Protein AF-R7KJI3-F1 (afdb_monomer_lite)

Foldseek 3Di:
DVLLVVCLVQFLLLSLQVQLVVCVVVVNNVLSVVSVVLNVVRVVVLVVCLVCVLVCPPPPPSVCVNVVVRVVSSVVSCVVGVVVVVVVCCVPQNPVDDDDDCVVSVVVSVVVVVVSVVVSVVVVVVCVVVVNRD

Radius of gyration: 17.42 Å; chains: 1; bounding box: 41×25×56 Å

Secondary structure (DSSP, 8-state):
-HHHHHHHHS-HHHHHHHHHHHHHHTT-HHHHHHHHHHHHHHHHHHHHHHHHGGGGTTSTTGGGHHHHHHHHHHHHHIIIIIHHHHHHHHHHHGGG-----SHHHHHHHHHHHHHHHHHHHHHHHHHHHTT---

Structure (mmCIF, N/CA/C/O backbone):
data_AF-R7KJI3-F1
#
_entry.id   AF-R7KJI3-F1
#
loop_
_atom_site.group_PDB
_atom_site.id
_atom_site.type_symbol
_atom_site.label_atom_id
_atom_site.label_alt_id
_atom_site.label_comp_id
_atom_site.label_asym_id
_atom_site.label_entity_id
_atom_site.label_seq_id
_atom_site.pdbx_PDB_ins_code
_atom_site.Cartn_x
_atom_site.Cartn_y
_atom_site.Cartn_z
_atom_site.occupancy
_atom_site.B_iso_or_equiv
_atom_site.auth_seq_id
_atom_site.auth_comp_id
_atom_site.auth_asym_id
_atom_site.auth_atom_id
_atom_site.pdbx_PDB_model_num
ATOM 1 N N . MET A 1 1 ? -2.776 -2.679 16.262 1.00 81.75 1 MET A N 1
ATOM 2 C CA . MET A 1 1 ? -1.345 -2.689 15.888 1.00 81.75 1 MET A CA 1
ATOM 3 C C . MET A 1 1 ? -1.061 -3.621 14.712 1.00 81.75 1 MET A C 1
ATOM 5 O O . MET A 1 1 ? -0.565 -3.144 13.702 1.00 81.75 1 MET A O 1
ATOM 9 N N . TRP A 1 2 ? -1.445 -4.903 14.780 1.00 85.44 2 TRP A N 1
ATOM 10 C CA . TRP A 1 2 ? -1.200 -5.890 13.712 1.00 85.44 2 TRP A CA 1
ATOM 11 C C . TRP A 1 2 ? -1.652 -5.474 12.309 1.00 85.44 2 TRP A C 1
ATOM 13 O O . TRP A 1 2 ? -0.918 -5.705 11.357 1.00 85.44 2 TRP A O 1
ATOM 23 N N . ALA A 1 3 ? -2.797 -4.795 12.176 1.00 86.88 3 ALA A N 1
ATOM 24 C CA . ALA A 1 3 ? -3.264 -4.275 10.888 1.00 86.88 3 ALA A CA 1
ATOM 25 C C . ALA A 1 3 ? -2.216 -3.383 10.200 1.00 86.88 3 ALA A C 1
ATOM 27 O O . ALA A 1 3 ? -1.974 -3.533 9.009 1.00 86.88 3 ALA A O 1
ATOM 28 N N . ILE A 1 4 ? -1.559 -2.492 10.950 1.00 90.38 4 ILE A N 1
ATOM 29 C CA . ILE A 1 4 ? -0.565 -1.548 10.422 1.00 90.38 4 ILE A CA 1
ATOM 30 C C . ILE A 1 4 ? 0.687 -2.297 9.949 1.00 90.38 4 ILE A C 1
ATOM 32 O O . ILE A 1 4 ? 1.166 -2.050 8.843 1.00 90.38 4 ILE A O 1
ATOM 36 N N . LEU A 1 5 ? 1.167 -3.254 10.752 1.00 90.12 5 LEU A N 1
ATOM 37 C CA . LEU A 1 5 ? 2.333 -4.082 10.426 1.00 90.12 5 LEU A CA 1
ATOM 38 C C . LEU A 1 5 ? 2.076 -4.972 9.205 1.00 90.12 5 LEU A C 1
ATOM 40 O O . LEU A 1 5 ? 2.876 -5.005 8.277 1.00 90.12 5 LEU A O 1
ATOM 44 N N . LEU A 1 6 ? 0.931 -5.652 9.162 1.00 89.50 6 LEU A N 1
ATOM 45 C CA . LEU A 1 6 ? 0.563 -6.495 8.024 1.00 89.50 6 LEU A CA 1
ATOM 46 C C . LEU A 1 6 ? 0.333 -5.669 6.753 1.00 89.50 6 LEU A C 1
ATOM 48 O O . LEU A 1 6 ? 0.637 -6.141 5.666 1.00 89.50 6 LEU A O 1
ATOM 52 N N . SER A 1 7 ? -0.130 -4.422 6.871 1.00 88.50 7 SER A N 1
ATOM 53 C CA . SER A 1 7 ? -0.243 -3.508 5.723 1.00 88.50 7 SER A CA 1
ATOM 54 C C . SER A 1 7 ? 1.112 -3.044 5.195 1.00 88.50 7 SER A C 1
ATOM 56 O O . SER A 1 7 ? 1.215 -2.708 4.021 1.00 88.50 7 SER A O 1
ATOM 58 N N . PHE A 1 8 ? 2.146 -3.016 6.040 1.00 89.81 8 PHE A N 1
ATOM 59 C CA . PHE A 1 8 ? 3.512 -2.746 5.594 1.00 89.81 8 PHE A CA 1
ATOM 60 C C . PHE A 1 8 ? 4.075 -3.929 4.800 1.00 89.81 8 PHE A C 1
ATOM 62 O O . PHE A 1 8 ? 4.699 -3.736 3.764 1.00 89.81 8 PHE A O 1
ATOM 69 N N . ILE A 1 9 ? 3.820 -5.152 5.277 1.00 87.69 9 ILE A N 1
ATOM 70 C CA . ILE A 1 9 ? 4.303 -6.394 4.656 1.00 87.69 9 ILE A CA 1
ATOM 71 C C . ILE A 1 9 ? 3.563 -6.692 3.351 1.00 87.69 9 ILE A C 1
ATOM 73 O O . ILE A 1 9 ? 4.180 -7.056 2.353 1.00 87.69 9 ILE A O 1
ATOM 77 N N . PHE A 1 10 ? 2.233 -6.594 3.371 1.00 87.19 10 PHE A N 1
ATOM 78 C CA . PHE A 1 10 ? 1.419 -6.837 2.192 1.00 87.19 10 PHE A CA 1
ATOM 79 C C . PHE A 1 10 ? 1.425 -5.603 1.312 1.00 87.19 10 PHE A C 1
ATOM 81 O O . PHE A 1 10 ? 2.241 -5.520 0.413 1.00 87.19 10 PHE A O 1
ATOM 88 N N . THR A 1 11 ? 0.532 -4.657 1.565 1.00 88.69 11 THR A N 1
ATOM 89 C CA . THR A 1 11 ? 0.458 -3.357 0.894 1.00 88.69 11 THR A CA 1
ATOM 90 C C . THR A 1 11 ? -0.541 -2.479 1.659 1.00 88.69 11 THR A C 1
ATOM 92 O O . THR A 1 11 ? -1.372 -2.995 2.421 1.00 88.69 11 THR A O 1
ATOM 95 N N . PRO A 1 12 ? -0.587 -1.162 1.393 1.00 87.25 12 PRO A N 1
ATOM 96 C CA . PRO A 1 12 ? -1.672 -0.305 1.876 1.00 87.25 12 PRO A CA 1
ATOM 97 C C . PRO A 1 12 ? -3.073 -0.759 1.420 1.00 87.25 12 PRO A C 1
ATOM 99 O O . PRO A 1 12 ? -4.063 -0.420 2.067 1.00 87.25 12 PRO A O 1
ATOM 102 N N . VAL A 1 13 ? -3.178 -1.571 0.355 1.00 90.56 13 VAL A N 1
ATOM 103 C CA . VAL A 1 13 ? -4.437 -2.206 -0.081 1.00 90.56 13 VAL A CA 1
ATOM 104 C C . VAL A 1 13 ? -5.003 -3.092 1.026 1.00 90.56 13 VAL A C 1
ATOM 106 O O . VAL A 1 13 ? -6.178 -2.970 1.373 1.00 90.56 13 VAL A O 1
ATOM 109 N N . PHE A 1 14 ? -4.160 -3.948 1.615 1.00 92.12 14 PHE A N 1
ATOM 110 C CA . PHE A 1 14 ? -4.542 -4.814 2.731 1.00 92.12 14 PHE A CA 1
ATOM 111 C C . PHE A 1 14 ? -5.066 -3.986 3.909 1.00 92.12 14 PHE A C 1
ATOM 113 O O . PHE A 1 14 ? -6.121 -4.291 4.470 1.00 92.12 14 PHE A O 1
ATOM 120 N N . GLY A 1 15 ? -4.363 -2.899 4.231 1.00 91.19 15 GLY A N 1
ATOM 121 C CA . GLY A 1 15 ? -4.766 -1.965 5.273 1.00 91.19 15 GLY A CA 1
ATOM 122 C C . GLY A 1 15 ? -6.130 -1.350 5.015 1.00 91.19 15 GLY A C 1
ATOM 123 O O . GLY A 1 15 ? -7.013 -1.445 5.865 1.00 91.19 15 GLY A O 1
ATOM 124 N N . GLY A 1 16 ? -6.340 -0.786 3.826 1.00 91.56 16 GLY A N 1
ATOM 125 C CA . GLY A 1 16 ? -7.620 -0.194 3.438 1.00 91.56 16 GLY A CA 1
ATOM 126 C C . GLY A 1 16 ? -8.789 -1.184 3.496 1.00 91.56 16 GLY A C 1
ATOM 127 O O . GLY A 1 16 ? -9.866 -0.813 3.957 1.00 91.56 16 GLY A O 1
ATOM 128 N N . ILE A 1 17 ? -8.578 -2.451 3.113 1.00 91.69 17 ILE A N 1
ATOM 129 C CA . ILE A 1 17 ? -9.599 -3.510 3.207 1.00 91.69 17 ILE A CA 1
ATOM 130 C C . ILE A 1 17 ? -9.951 -3.801 4.664 1.00 91.69 17 ILE A C 1
ATOM 132 O O . ILE A 1 17 ? -11.122 -3.760 5.040 1.00 91.69 17 ILE A O 1
ATOM 136 N N . VAL A 1 18 ? -8.947 -4.100 5.490 1.00 92.12 18 VAL A N 1
ATOM 137 C CA . VAL A 1 18 ? -9.158 -4.469 6.895 1.00 92.12 18 VAL A CA 1
ATOM 138 C C . VAL A 1 18 ? -9.789 -3.313 7.660 1.00 92.12 18 VAL A C 1
ATOM 140 O O . VAL A 1 18 ? -10.786 -3.504 8.356 1.00 92.12 18 VAL A O 1
ATOM 143 N N . CYS A 1 19 ? -9.254 -2.105 7.495 1.00 91.69 19 CYS A N 1
ATOM 144 C CA . CYS A 1 19 ? -9.791 -0.918 8.142 1.00 91.69 19 CYS A CA 1
ATOM 145 C C . CYS A 1 19 ? -11.204 -0.591 7.651 1.00 91.69 19 CYS A C 1
ATOM 147 O O . CYS A 1 19 ? -12.095 -0.368 8.468 1.00 91.69 19 CYS A O 1
ATOM 149 N N . GLY A 1 20 ? -11.455 -0.690 6.343 1.00 92.69 20 GLY A N 1
ATOM 150 C CA . GLY A 1 20 ? -12.779 -0.478 5.764 1.00 92.69 20 GLY A CA 1
ATOM 151 C C . GLY A 1 20 ? -13.824 -1.452 6.303 1.00 92.69 20 GLY A C 1
ATOM 152 O O . GLY A 1 20 ? -14.902 -1.029 6.726 1.00 92.69 20 GLY A O 1
ATOM 153 N N . MET A 1 21 ? -13.505 -2.747 6.357 1.00 91.44 21 MET A N 1
ATOM 154 C CA . MET A 1 21 ? -14.402 -3.765 6.918 1.00 91.44 21 MET A CA 1
ATOM 155 C C . MET A 1 21 ? -14.668 -3.542 8.406 1.00 91.44 21 MET A C 1
ATOM 157 O O . MET A 1 21 ? -15.805 -3.673 8.852 1.00 91.44 21 MET A O 1
ATOM 161 N N . ASN A 1 22 ? -13.643 -3.172 9.168 1.00 91.50 22 ASN A N 1
ATOM 162 C CA . ASN A 1 22 ? -13.787 -2.914 10.594 1.00 91.50 22 ASN A CA 1
ATOM 163 C C . ASN A 1 22 ? -14.641 -1.663 10.859 1.00 91.50 22 ASN A C 1
ATOM 165 O O . ASN A 1 22 ? -15.545 -1.718 11.687 1.00 91.50 22 ASN A O 1
ATOM 169 N N . TRP A 1 23 ? -14.416 -0.555 10.142 1.00 93.81 23 TRP A N 1
ATOM 170 C CA . TRP A 1 23 ? -15.264 0.641 10.248 1.00 93.81 23 TRP A CA 1
ATOM 171 C C . TRP A 1 23 ? -16.722 0.348 9.918 1.00 93.81 23 TRP A C 1
ATOM 173 O O . TRP A 1 23 ? -17.617 0.803 10.628 1.00 93.81 23 TRP A O 1
ATOM 183 N N . ARG A 1 24 ? -16.958 -0.471 8.890 1.00 93.12 24 ARG A N 1
ATOM 184 C CA . ARG A 1 24 ? -18.301 -0.917 8.518 1.00 93.12 24 ARG A CA 1
ATOM 185 C C . ARG A 1 24 ? -18.948 -1.763 9.611 1.00 93.12 24 ARG A C 1
ATOM 187 O O . ARG A 1 24 ? -20.106 -1.543 9.941 1.00 93.12 24 ARG A O 1
ATOM 194 N N . ALA A 1 25 ? -18.197 -2.685 10.213 1.00 90.50 25 ALA A N 1
ATOM 195 C CA . ALA A 1 25 ? -18.677 -3.492 11.334 1.00 90.50 25 ALA A CA 1
ATOM 196 C C . ALA A 1 25 ? -19.027 -2.641 12.570 1.00 90.50 25 ALA A C 1
ATOM 198 O O . ALA A 1 25 ? -19.932 -2.995 13.315 1.00 90.50 25 ALA A O 1
ATOM 199 N N . MET A 1 26 ? -18.356 -1.499 12.751 1.00 90.94 26 MET A N 1
ATOM 200 C CA . MET A 1 26 ? -18.640 -0.515 13.805 1.00 90.94 26 MET A CA 1
ATOM 201 C C . MET A 1 26 ? -19.745 0.496 13.428 1.00 90.94 26 MET A C 1
ATOM 203 O O . MET A 1 26 ? -19.974 1.456 14.161 1.00 90.94 26 MET A O 1
ATOM 207 N N . GLY A 1 27 ? -20.410 0.342 12.275 1.00 92.88 27 GLY A N 1
ATOM 208 C CA . GLY A 1 27 ? -21.467 1.254 11.812 1.00 92.88 27 GLY A CA 1
ATOM 209 C C . GLY A 1 27 ? -20.973 2.631 11.344 1.00 92.88 27 GLY A C 1
ATOM 210 O O . GLY A 1 27 ? -21.766 3.559 11.196 1.00 92.88 27 GLY A O 1
ATOM 211 N N . LYS A 1 28 ? -19.666 2.797 11.110 1.00 93.50 28 LYS A N 1
ATOM 212 C CA . LYS A 1 28 ? -19.039 4.049 10.656 1.00 93.50 28 LYS A CA 1
ATOM 213 C C . LYS A 1 28 ? -18.828 4.026 9.140 1.00 93.50 28 LYS A C 1
ATOM 215 O O . LYS A 1 28 ? -17.697 3.939 8.659 1.00 93.50 28 LYS A O 1
ATOM 220 N N . GLU A 1 29 ? -19.921 4.113 8.387 1.00 93.75 29 GLU A N 1
ATOM 221 C CA . GLU A 1 29 ? -19.905 3.935 6.926 1.00 93.75 29 GLU A CA 1
ATOM 222 C C . GLU A 1 29 ? -19.015 4.960 6.202 1.00 93.75 29 GLU A C 1
ATOM 224 O O . GLU A 1 29 ? -18.245 4.595 5.319 1.00 93.75 29 GLU A O 1
ATOM 229 N N . GLU A 1 30 ? -19.024 6.227 6.622 1.00 93.12 30 GLU A N 1
ATOM 230 C CA . GLU A 1 30 ? -18.182 7.272 6.018 1.00 93.12 30 GLU A CA 1
ATOM 231 C C . GLU A 1 30 ? -16.680 6.947 6.129 1.00 93.12 30 GLU A C 1
ATOM 233 O O . GLU A 1 30 ? -15.921 7.057 5.161 1.00 93.12 30 GLU A O 1
ATOM 238 N N . MET A 1 31 ? -16.250 6.474 7.303 1.00 92.69 31 MET A N 1
ATOM 239 C CA . MET A 1 31 ? -14.861 6.074 7.543 1.00 92.69 31 MET A CA 1
ATOM 240 C C . MET A 1 31 ? -14.514 4.824 6.732 1.00 92.69 31 MET A C 1
ATOM 242 O O . MET A 1 31 ? -13.433 4.756 6.151 1.00 92.69 31 MET A O 1
ATOM 246 N N . SER A 1 32 ? -15.458 3.883 6.617 1.00 94.12 32 SER A N 1
ATOM 247 C CA . SER A 1 32 ? -15.309 2.689 5.784 1.00 94.12 32 SER A CA 1
ATOM 248 C C . SER A 1 32 ? -15.077 3.037 4.313 1.00 94.12 32 SER A C 1
ATOM 250 O O . SER A 1 32 ? -14.123 2.551 3.700 1.00 94.12 32 SER A O 1
ATOM 252 N N . VAL A 1 33 ? -15.899 3.932 3.754 1.00 93.81 33 VAL A N 1
ATOM 253 C CA . VAL A 1 33 ? -15.767 4.404 2.370 1.00 93.81 33 VAL A CA 1
ATOM 254 C C . VAL A 1 33 ? -14.405 5.054 2.149 1.00 93.81 33 VAL A C 1
ATOM 256 O O . VAL A 1 33 ? -13.765 4.788 1.130 1.00 93.81 33 VAL A O 1
ATOM 259 N N . ARG A 1 34 ? -13.914 5.848 3.108 1.00 92.69 34 ARG A N 1
ATOM 260 C CA . ARG A 1 34 ? -12.576 6.447 3.024 1.00 92.69 34 ARG A CA 1
ATOM 261 C C . ARG A 1 34 ? -11.474 5.386 2.974 1.00 92.69 34 ARG A C 1
ATOM 263 O O . ARG A 1 34 ? -10.595 5.480 2.117 1.00 92.69 34 ARG A O 1
ATOM 270 N N . SER A 1 35 ? -11.524 4.367 3.833 1.00 92.69 35 SER A N 1
ATOM 271 C CA . SER A 1 35 ? -10.543 3.271 3.826 1.00 92.69 35 SER A CA 1
ATOM 272 C C . SER A 1 35 ? -10.563 2.493 2.507 1.00 92.69 35 SER A C 1
ATOM 274 O O . SER A 1 35 ? -9.510 2.218 1.926 1.00 92.69 35 SER A O 1
ATOM 276 N N . PHE A 1 36 ? -11.755 2.193 1.981 1.00 93.06 36 PHE A N 1
ATOM 277 C CA . PHE A 1 36 ? -11.898 1.537 0.680 1.00 93.06 36 PHE A CA 1
ATOM 278 C C . PHE A 1 36 ? -11.460 2.428 -0.486 1.00 93.06 36 PHE A C 1
ATOM 280 O O . PHE A 1 36 ? -10.946 1.918 -1.479 1.00 93.06 36 PHE A O 1
ATOM 287 N N . SER A 1 37 ? -11.621 3.747 -0.383 1.00 93.38 37 SER A N 1
ATOM 288 C CA . SER A 1 37 ? -11.081 4.686 -1.367 1.00 93.38 37 SER A CA 1
ATOM 289 C C . SER A 1 37 ? -9.555 4.596 -1.416 1.00 93.38 37 SER A C 1
ATOM 291 O O . SER A 1 37 ? -8.987 4.408 -2.488 1.00 93.38 37 SER A O 1
ATOM 293 N N . PHE A 1 38 ? -8.893 4.574 -0.253 1.00 92.25 38 PHE A N 1
ATOM 294 C CA . PHE A 1 38 ? -7.439 4.407 -0.172 1.00 92.25 38 PHE A CA 1
ATOM 295 C C . PHE A 1 38 ? -6.962 3.081 -0.787 1.00 92.25 38 PHE A C 1
ATOM 297 O O . PHE A 1 38 ? -5.977 3.045 -1.531 1.00 92.25 38 PHE A O 1
ATOM 304 N N . MET A 1 39 ? -7.693 1.992 -0.524 1.00 93.12 39 MET A N 1
ATOM 305 C CA . MET A 1 39 ? -7.463 0.694 -1.163 1.00 93.12 39 MET A CA 1
ATOM 306 C C . MET A 1 39 ? -7.519 0.816 -2.694 1.00 93.12 39 MET A C 1
ATOM 308 O O . MET A 1 39 ? -6.588 0.385 -3.373 1.00 93.1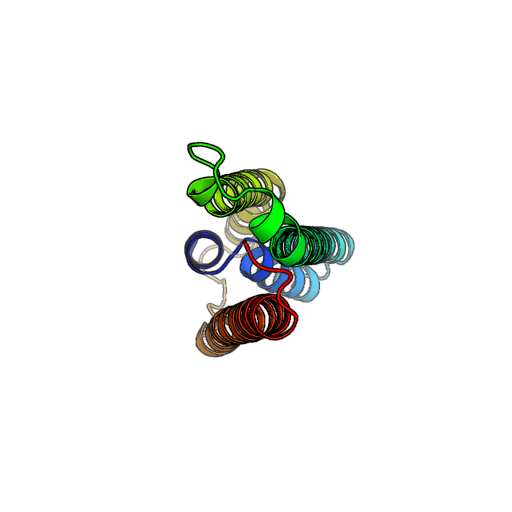2 39 MET A O 1
ATOM 312 N N . ARG A 1 40 ? -8.582 1.420 -3.245 1.00 94.19 40 ARG A N 1
ATOM 313 C CA . ARG A 1 40 ? -8.765 1.588 -4.700 1.00 94.19 40 ARG A CA 1
ATOM 314 C C . ARG A 1 40 ? -7.662 2.441 -5.319 1.00 94.19 40 ARG A C 1
ATO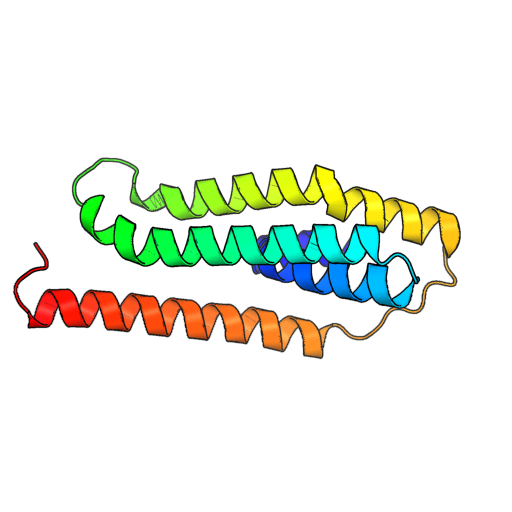M 316 O O . ARG A 1 40 ? -7.118 2.052 -6.347 1.00 94.19 40 ARG A O 1
ATOM 323 N N . SER A 1 41 ? -7.298 3.558 -4.688 1.00 93.56 41 SER A N 1
ATOM 324 C CA . SER A 1 41 ? -6.205 4.421 -5.149 1.00 93.56 41 SER A CA 1
ATOM 325 C C . SER A 1 41 ? -4.868 3.684 -5.169 1.00 93.56 41 SER A C 1
ATOM 327 O O . SER A 1 41 ? -4.113 3.813 -6.127 1.00 93.56 41 SER A O 1
ATOM 329 N N . THR A 1 42 ? -4.592 2.863 -4.153 1.00 93.44 42 THR A N 1
ATOM 330 C CA . THR A 1 42 ? -3.358 2.067 -4.104 1.00 93.44 42 THR A CA 1
ATOM 331 C C . THR A 1 42 ? -3.335 1.012 -5.212 1.00 93.44 42 THR A C 1
ATOM 333 O O . THR A 1 42 ? -2.338 0.910 -5.921 1.00 93.44 42 THR A O 1
ATOM 336 N N . ILE A 1 43 ? -4.442 0.284 -5.426 1.00 94.19 43 ILE A N 1
ATOM 337 C CA . ILE A 1 43 ? -4.572 -0.671 -6.544 1.00 94.19 43 ILE A CA 1
ATOM 338 C C . ILE A 1 43 ? -4.343 0.038 -7.881 1.00 94.19 43 ILE A C 1
ATOM 340 O O . ILE A 1 43 ? -3.594 -0.459 -8.716 1.00 94.19 43 ILE A O 1
ATOM 344 N N . PHE A 1 44 ? -4.954 1.208 -8.076 1.00 95.25 44 PHE A N 1
ATOM 345 C CA . PHE A 1 44 ? -4.799 1.987 -9.300 1.00 95.25 44 PHE A CA 1
ATOM 346 C C . PHE A 1 44 ? -3.334 2.364 -9.558 1.00 95.25 44 PHE A C 1
ATOM 348 O O . PHE A 1 44 ? -2.838 2.144 -10.660 1.00 95.25 44 PHE A O 1
ATOM 355 N N . ILE A 1 45 ? -2.621 2.858 -8.540 1.00 94.62 45 ILE A N 1
ATOM 356 C CA . ILE A 1 45 ? -1.192 3.192 -8.645 1.00 94.62 45 ILE A CA 1
ATOM 357 C C . ILE A 1 45 ? -0.355 1.949 -8.963 1.00 94.62 45 ILE A C 1
ATOM 359 O O . ILE A 1 45 ? 0.521 2.015 -9.820 1.00 94.62 45 ILE A O 1
ATOM 363 N N . MET A 1 46 ? -0.630 0.816 -8.311 1.00 94.12 46 MET A N 1
ATOM 364 C CA . MET A 1 46 ? 0.074 -0.442 -8.577 1.00 94.12 46 MET A CA 1
ATOM 365 C C . MET A 1 46 ? -0.125 -0.903 -10.024 1.00 94.12 46 MET A C 1
ATOM 367 O O . MET A 1 46 ? 0.842 -1.234 -10.699 1.00 94.12 46 MET A O 1
ATOM 371 N N . VAL A 1 47 ? -1.361 -0.881 -10.528 1.00 94.31 47 VAL A N 1
ATOM 372 C CA . VAL A 1 47 ? -1.659 -1.247 -11.921 1.00 94.31 47 VAL A CA 1
ATOM 373 C C . VAL A 1 47 ? -0.977 -0.289 -12.895 1.00 94.31 47 VAL A C 1
ATOM 375 O O . VAL A 1 47 ? -0.369 -0.740 -13.858 1.00 94.31 47 VAL A O 1
ATOM 378 N N . LEU A 1 48 ? -1.020 1.020 -12.636 1.00 94.50 48 LEU A N 1
ATOM 379 C CA . LEU A 1 48 ? -0.332 2.015 -13.461 1.00 94.50 48 LEU A CA 1
ATOM 380 C C . LEU A 1 48 ? 1.182 1.758 -13.489 1.00 94.50 48 LEU A C 1
ATOM 382 O O . LEU A 1 48 ? 1.797 1.827 -14.552 1.00 94.50 48 LEU A O 1
ATOM 386 N N . TYR A 1 49 ? 1.769 1.391 -12.347 1.00 93.25 49 TYR A N 1
ATOM 387 C CA . TYR A 1 49 ? 3.191 1.074 -12.252 1.00 93.25 49 TYR A CA 1
ATOM 388 C C . TYR A 1 49 ? 3.597 -0.123 -13.123 1.00 93.25 49 TYR A C 1
ATOM 390 O O . TYR A 1 49 ? 4.661 -0.063 -13.729 1.00 93.25 49 TYR A O 1
ATOM 398 N N . ILE A 1 50 ? 2.751 -1.154 -13.273 1.00 93.38 50 ILE A N 1
ATOM 399 C CA . ILE A 1 50 ? 3.026 -2.291 -14.179 1.00 93.38 50 ILE A CA 1
ATOM 400 C C . ILE A 1 50 ? 3.316 -1.802 -15.605 1.00 93.38 50 ILE A C 1
ATOM 402 O O . ILE A 1 50 ? 4.232 -2.291 -16.262 1.00 93.38 50 ILE A O 1
ATOM 406 N N . PHE A 1 51 ? 2.550 -0.823 -16.086 1.00 91.62 51 PHE A N 1
ATOM 407 C CA . PHE A 1 51 ? 2.725 -0.279 -17.432 1.00 91.62 51 PHE A CA 1
ATOM 408 C C . PHE A 1 51 ? 3.881 0.720 -17.521 1.00 91.62 51 PHE A C 1
ATOM 410 O O . PHE A 1 51 ? 4.525 0.812 -18.565 1.00 91.62 51 PHE A O 1
ATOM 417 N N . ALA A 1 52 ? 4.152 1.451 -16.438 1.00 91.56 52 ALA A N 1
ATOM 418 C CA . ALA A 1 52 ? 5.225 2.436 -16.380 1.00 91.56 52 ALA A CA 1
ATOM 419 C C . ALA A 1 52 ? 6.616 1.801 -16.226 1.00 91.56 52 ALA A C 1
ATOM 421 O O . ALA A 1 52 ? 7.580 2.325 -16.776 1.00 91.56 52 ALA A O 1
ATOM 422 N N . GLU A 1 53 ? 6.742 0.683 -15.506 1.00 90.12 53 GLU A N 1
ATOM 423 C CA . GLU A 1 53 ? 8.033 0.067 -15.169 1.00 90.12 53 GLU A CA 1
ATOM 424 C C . GLU A 1 53 ? 8.935 -0.190 -16.393 1.00 90.12 53 GLU A C 1
ATOM 426 O O . GLU A 1 53 ? 10.099 0.219 -16.348 1.00 90.12 53 GLU A O 1
ATOM 431 N N . PRO A 1 54 ? 8.458 -0.768 -17.517 1.00 87.75 54 PRO A N 1
ATOM 432 C CA . PRO A 1 54 ? 9.306 -0.968 -18.694 1.00 87.75 54 PRO A CA 1
ATOM 433 C C . PRO A 1 54 ? 9.857 0.334 -19.288 1.00 87.75 54 PRO A C 1
ATOM 435 O O . PRO A 1 54 ? 10.962 0.339 -19.823 1.00 87.75 54 PRO A O 1
ATOM 438 N N . MET A 1 55 ? 9.123 1.445 -19.162 1.00 88.00 55 MET A N 1
ATOM 439 C CA . MET A 1 55 ? 9.536 2.765 -19.659 1.00 88.00 55 MET A CA 1
ATOM 440 C C . MET A 1 55 ? 10.632 3.407 -18.797 1.00 88.00 55 MET A C 1
ATOM 442 O O . MET A 1 55 ? 11.269 4.367 -19.221 1.00 88.00 55 MET A O 1
ATOM 446 N N . LEU A 1 56 ? 10.847 2.896 -17.582 1.00 87.12 56 LEU A N 1
ATOM 447 C CA . LEU A 1 56 ? 11.831 3.401 -16.624 1.00 87.12 56 LEU A CA 1
ATOM 448 C C . LEU A 1 56 ? 13.178 2.661 -16.698 1.00 87.12 56 LEU A C 1
ATOM 450 O O . LEU A 1 56 ? 14.081 2.942 -15.900 1.00 87.12 56 LEU A O 1
ATOM 454 N N . ARG A 1 57 ? 13.325 1.711 -17.633 1.00 81.81 57 ARG A N 1
ATOM 455 C CA . ARG A 1 57 ? 14.573 0.968 -17.858 1.00 81.81 57 ARG A CA 1
ATOM 456 C C . ARG A 1 57 ? 15.714 1.907 -18.255 1.00 81.81 57 ARG A C 1
ATOM 458 O O . ARG A 1 57 ? 15.534 2.842 -19.025 1.00 81.81 57 ARG A O 1
ATOM 465 N N . GLY A 1 58 ? 16.908 1.644 -17.723 1.00 82.25 58 GLY A N 1
ATOM 466 C CA . GLY A 1 58 ? 18.124 2.414 -18.020 1.00 82.25 58 GLY A CA 1
ATOM 467 C C . GLY A 1 58 ? 18.288 3.713 -17.224 1.00 82.25 58 GLY A C 1
ATOM 468 O O . GLY A 1 58 ? 19.361 4.313 -17.263 1.00 82.25 58 GLY A O 1
ATOM 469 N N . ILE A 1 59 ? 17.280 4.131 -16.454 1.00 86.62 59 ILE A N 1
ATOM 470 C CA . ILE A 1 59 ? 17.387 5.279 -15.549 1.00 86.62 59 ILE A CA 1
ATOM 471 C C . ILE A 1 59 ? 17.905 4.792 -14.182 1.00 86.62 59 ILE A C 1
ATOM 473 O O . ILE A 1 59 ? 17.358 3.837 -13.626 1.00 86.62 59 ILE A O 1
ATOM 477 N N . PRO A 1 60 ? 18.939 5.423 -13.594 1.00 88.06 60 PRO A N 1
ATOM 478 C CA . PRO A 1 60 ? 19.427 5.048 -12.271 1.00 88.06 60 PRO A CA 1
ATOM 479 C C . PRO A 1 60 ? 18.331 5.107 -11.198 1.00 88.06 60 PRO A C 1
ATOM 481 O O . PRO A 1 60 ? 17.501 6.014 -11.189 1.00 88.06 60 PRO A O 1
ATOM 484 N N . TYR A 1 61 ? 18.374 4.165 -10.252 1.00 86.38 61 TYR A N 1
ATOM 485 C CA . TYR A 1 61 ? 17.502 4.096 -9.068 1.00 86.38 61 TYR A CA 1
ATOM 486 C C . TYR A 1 61 ? 16.004 3.837 -9.317 1.00 86.38 61 TYR A C 1
ATOM 488 O O . TYR A 1 61 ? 15.258 3.699 -8.345 1.00 86.38 61 TYR A O 1
ATOM 496 N N . THR A 1 62 ? 15.543 3.683 -10.562 1.00 88.69 62 THR A N 1
ATOM 497 C CA . THR A 1 62 ? 14.114 3.442 -10.851 1.00 88.69 62 THR A CA 1
ATOM 498 C C . THR A 1 62 ? 13.590 2.109 -10.325 1.00 88.69 62 THR A C 1
ATOM 500 O O . THR A 1 62 ? 12.417 2.012 -9.975 1.00 88.69 62 THR A O 1
ATOM 503 N N . GLN A 1 63 ? 14.471 1.127 -10.128 1.00 84.69 63 GLN A N 1
ATOM 504 C CA . GLN A 1 63 ? 14.173 -0.148 -9.460 1.00 84.69 63 GLN A CA 1
ATOM 505 C C . GLN A 1 63 ? 13.589 0.003 -8.041 1.00 84.69 63 GLN A C 1
ATOM 507 O O . GLN A 1 63 ? 12.943 -0.912 -7.538 1.00 84.69 63 GLN A O 1
ATOM 512 N N . TYR A 1 64 ? 13.789 1.155 -7.389 1.00 90.06 64 TYR A N 1
ATOM 513 C CA . TYR A 1 64 ? 13.258 1.435 -6.053 1.00 90.06 64 TYR A CA 1
ATOM 514 C C . TYR A 1 64 ? 11.961 2.252 -6.067 1.00 90.06 64 TYR A C 1
ATOM 516 O O . TYR A 1 64 ? 11.398 2.495 -5.001 1.00 90.06 64 TYR A O 1
ATOM 524 N N . VAL A 1 65 ? 11.462 2.682 -7.232 1.00 91.75 65 VAL A N 1
ATOM 525 C CA . VAL A 1 65 ? 10.295 3.579 -7.323 1.00 91.75 65 VAL A CA 1
ATOM 526 C C . VAL A 1 65 ? 9.047 2.923 -6.746 1.00 91.75 65 VAL A C 1
ATOM 528 O O . VAL A 1 65 ? 8.374 3.546 -5.928 1.00 91.75 65 VAL A O 1
ATOM 531 N N . LEU A 1 66 ? 8.758 1.661 -7.089 1.00 90.31 66 LEU A N 1
ATOM 532 C CA . LEU A 1 66 ? 7.616 0.953 -6.501 1.00 90.31 66 LEU A CA 1
ATOM 533 C C . LEU A 1 66 ? 7.738 0.848 -4.983 1.00 90.31 66 LEU A C 1
ATOM 535 O O . LEU A 1 66 ? 6.773 1.114 -4.274 1.00 90.31 66 LEU A O 1
ATOM 539 N N . LEU A 1 67 ? 8.925 0.499 -4.479 1.00 91.38 67 LEU A N 1
ATOM 540 C CA . LEU A 1 67 ? 9.169 0.399 -3.043 1.00 91.38 67 LEU A CA 1
ATOM 541 C C . LEU A 1 67 ? 8.938 1.752 -2.356 1.00 91.38 67 LEU A C 1
ATOM 543 O O . LEU A 1 67 ? 8.217 1.818 -1.364 1.00 91.38 67 LEU A O 1
ATOM 547 N N . ALA A 1 68 ? 9.488 2.834 -2.910 1.00 93.25 68 ALA A N 1
ATOM 548 C CA . ALA A 1 68 ? 9.311 4.186 -2.392 1.00 93.25 68 ALA A CA 1
ATOM 549 C C . ALA A 1 68 ? 7.835 4.618 -2.409 1.00 93.25 68 ALA A C 1
ATOM 551 O O . ALA A 1 68 ? 7.344 5.158 -1.417 1.00 93.25 68 ALA A O 1
ATOM 552 N N . LEU A 1 69 ? 7.106 4.322 -3.491 1.00 93.56 69 LEU A N 1
ATOM 553 C CA . LEU A 1 69 ? 5.666 4.567 -3.590 1.00 93.56 69 LEU A CA 1
ATOM 554 C C . LEU A 1 69 ? 4.888 3.771 -2.540 1.00 93.56 69 LEU A C 1
ATOM 556 O O . LEU A 1 69 ? 4.033 4.337 -1.866 1.00 93.56 69 LEU A O 1
ATOM 560 N N . MET A 1 70 ? 5.186 2.482 -2.361 1.00 92.75 70 MET A N 1
ATOM 561 C CA . MET A 1 70 ? 4.494 1.633 -1.387 1.00 92.75 70 MET A CA 1
ATOM 562 C C . MET A 1 70 ? 4.753 2.086 0.050 1.00 92.75 70 MET A C 1
ATOM 564 O O . MET A 1 70 ? 3.807 2.178 0.832 1.00 92.75 70 MET A O 1
ATOM 568 N N . VAL A 1 71 ? 5.997 2.437 0.390 1.00 94.69 71 VAL A N 1
ATOM 569 C CA . VAL A 1 71 ? 6.344 2.985 1.710 1.00 94.69 71 VAL A CA 1
ATOM 570 C C . VAL A 1 71 ? 5.661 4.335 1.929 1.00 94.69 71 VAL A C 1
ATOM 572 O O . VAL A 1 71 ? 5.062 4.550 2.981 1.00 94.69 71 VAL A O 1
ATOM 575 N N . GLY A 1 72 ? 5.688 5.229 0.938 1.00 95.44 72 GLY A N 1
ATOM 576 C CA . GLY A 1 72 ? 5.024 6.531 1.013 1.00 95.44 72 GLY A CA 1
ATOM 577 C C . GLY A 1 72 ? 3.511 6.403 1.203 1.00 95.44 72 GLY A C 1
ATOM 578 O O . GLY A 1 72 ? 2.946 7.003 2.116 1.00 95.44 72 GLY A O 1
ATOM 579 N N . LEU A 1 73 ? 2.855 5.564 0.399 1.00 94.31 73 LEU A N 1
ATOM 580 C CA . LEU A 1 73 ? 1.425 5.278 0.528 1.00 94.31 73 LEU A CA 1
ATOM 581 C C . LEU A 1 73 ? 1.096 4.628 1.874 1.00 94.31 73 LEU A C 1
ATOM 583 O O . LEU A 1 73 ? 0.093 4.985 2.490 1.00 94.31 73 LEU A O 1
ATOM 587 N N . TRP A 1 74 ? 1.941 3.718 2.363 1.00 95.31 74 TRP A N 1
ATOM 588 C CA . TRP A 1 74 ? 1.772 3.111 3.680 1.00 95.31 74 TRP A CA 1
ATOM 589 C C . TRP A 1 74 ? 1.873 4.142 4.803 1.00 95.31 74 TRP A C 1
ATOM 591 O O . TRP A 1 74 ? 1.035 4.127 5.705 1.00 95.31 74 TRP A O 1
ATOM 601 N N . LEU A 1 75 ? 2.839 5.064 4.742 1.00 95.88 75 LEU A N 1
ATOM 602 C CA . LEU A 1 75 ? 2.969 6.149 5.715 1.00 95.88 75 LEU A CA 1
ATOM 603 C C . LEU A 1 75 ? 1.713 7.022 5.714 1.00 95.88 75 LEU A C 1
ATOM 605 O O . LEU A 1 75 ? 1.081 7.186 6.759 1.00 95.88 75 LEU A O 1
ATOM 609 N N . VAL A 1 76 ? 1.307 7.521 4.541 1.00 94.56 76 VAL A N 1
ATOM 610 C CA . VAL A 1 76 ? 0.108 8.361 4.393 1.00 94.56 76 VAL A CA 1
ATOM 611 C C . VAL A 1 76 ? -1.117 7.649 4.965 1.00 94.56 76 VAL A C 1
ATOM 613 O O . VAL A 1 76 ? -1.821 8.207 5.807 1.00 94.56 76 VAL A O 1
ATOM 616 N N . TRP A 1 77 ? -1.342 6.394 4.582 1.00 94.56 77 TRP A N 1
ATOM 617 C CA . TRP A 1 77 ? -2.455 5.594 5.085 1.00 94.56 77 TRP A CA 1
ATOM 618 C C . TRP A 1 77 ? -2.412 5.391 6.603 1.00 94.56 77 TRP A C 1
ATOM 620 O O . TRP A 1 77 ? -3.430 5.534 7.288 1.00 94.56 77 TRP A O 1
ATOM 630 N N . THR A 1 78 ? -1.231 5.081 7.140 1.00 94.06 78 THR A N 1
ATOM 631 C CA . THR A 1 78 ? -1.030 4.812 8.566 1.00 94.06 78 THR A CA 1
ATOM 632 C C . THR A 1 78 ? -1.444 6.018 9.402 1.00 94.06 78 THR A C 1
ATOM 634 O O . THR A 1 78 ? -2.196 5.861 10.364 1.00 94.06 78 THR A O 1
ATOM 637 N N . PHE A 1 79 ? -1.040 7.228 9.010 1.00 93.38 79 PHE A N 1
ATOM 638 C CA . PHE A 1 79 ? -1.421 8.450 9.725 1.00 93.38 79 PHE A CA 1
ATOM 639 C C . PHE A 1 79 ? -2.870 8.874 9.466 1.00 93.38 79 PHE A C 1
ATOM 641 O O . PHE A 1 79 ? -3.554 9.351 10.375 1.00 93.38 79 PHE A O 1
ATOM 648 N N . MET A 1 80 ? -3.365 8.703 8.239 1.00 89.44 80 MET A N 1
ATOM 649 C CA . MET A 1 80 ? -4.711 9.147 7.884 1.00 89.44 80 MET A CA 1
ATOM 650 C C . MET A 1 80 ? -5.814 8.271 8.471 1.00 89.44 80 MET A C 1
ATOM 652 O O . MET A 1 80 ? -6.888 8.806 8.769 1.00 89.44 80 MET A O 1
ATOM 656 N N . ASP A 1 81 ? -5.573 6.968 8.623 1.00 90.62 81 ASP A N 1
ATOM 657 C CA . ASP A 1 81 ? -6.620 5.998 8.945 1.00 90.62 81 ASP A CA 1
ATOM 658 C C . ASP A 1 81 ? -6.169 4.910 9.928 1.00 90.62 81 ASP A C 1
ATOM 660 O O . ASP A 1 81 ? -6.822 4.715 10.954 1.00 90.62 81 ASP A O 1
ATOM 664 N N . GLY A 1 82 ? -5.023 4.263 9.685 1.00 90.44 82 GLY A N 1
ATOM 665 C CA . GLY A 1 82 ? -4.560 3.127 10.493 1.00 90.44 82 GLY A CA 1
ATOM 666 C C . GLY A 1 82 ? -4.429 3.447 11.991 1.00 90.44 82 GLY A C 1
ATOM 667 O O . GLY A 1 82 ? -4.965 2.726 12.837 1.00 90.44 82 GLY A O 1
ATOM 668 N N . LEU A 1 83 ? -3.775 4.562 12.332 1.00 93.75 83 LEU A N 1
ATOM 669 C CA . LEU A 1 83 ? -3.636 5.032 13.715 1.00 93.75 83 LEU A CA 1
ATOM 670 C C . LEU A 1 83 ? -4.962 5.518 14.304 1.00 93.75 83 LEU A C 1
ATOM 672 O O . LEU A 1 83 ? -5.227 5.277 15.481 1.00 93.75 83 LEU A O 1
ATOM 676 N N . LYS A 1 84 ? -5.815 6.168 13.501 1.00 92.50 84 LYS A N 1
ATOM 677 C CA . LYS A 1 84 ? -7.128 6.642 13.965 1.00 92.50 84 LYS A CA 1
ATOM 678 C C . LYS A 1 84 ? -8.014 5.482 14.380 1.00 92.50 84 LYS A C 1
ATOM 680 O O . LYS A 1 84 ? -8.657 5.552 15.421 1.00 92.50 84 LYS A O 1
ATOM 685 N N . GLN A 1 85 ? -8.023 4.413 13.593 1.00 91.06 85 GLN A N 1
ATOM 686 C CA . GLN A 1 85 ? -8.786 3.230 13.939 1.00 91.06 85 GLN A CA 1
ATOM 687 C C . GLN A 1 85 ? -8.202 2.505 15.147 1.00 91.06 85 GLN A C 1
ATOM 689 O O . GLN A 1 85 ? -8.960 2.083 16.014 1.00 91.06 85 GLN A O 1
ATOM 694 N N . LEU A 1 86 ? -6.873 2.374 15.225 1.00 92.38 86 LEU A N 1
ATOM 695 C CA . LEU A 1 86 ? -6.225 1.765 16.386 1.00 92.38 86 LEU A CA 1
ATOM 696 C C . LEU A 1 86 ? -6.604 2.498 17.676 1.00 92.38 86 LEU A C 1
ATOM 698 O O . LEU A 1 86 ? -7.000 1.857 18.644 1.00 92.38 86 LEU A O 1
ATOM 702 N N . ARG A 1 87 ? -6.527 3.831 17.657 1.00 92.69 87 ARG A N 1
ATOM 703 C CA . ARG A 1 87 ? -6.926 4.673 18.782 1.00 92.69 87 ARG A CA 1
ATOM 704 C C . ARG A 1 87 ? -8.410 4.524 19.099 1.00 92.69 87 ARG A C 1
ATOM 706 O O . ARG A 1 87 ? -8.749 4.275 20.242 1.00 92.69 87 ARG A O 1
ATOM 713 N N . TYR A 1 88 ? -9.282 4.605 18.095 1.00 92.81 88 TYR A N 1
ATOM 714 C CA . TYR A 1 88 ? -10.725 4.472 18.298 1.00 92.81 88 TYR A CA 1
ATOM 715 C C . TYR A 1 88 ? -11.107 3.137 18.943 1.00 92.81 88 TYR A C 1
ATOM 717 O O . TYR A 1 88 ? -11.899 3.112 19.878 1.00 92.81 88 TYR A O 1
ATOM 725 N N . VAL A 1 89 ? -10.529 2.034 18.462 1.00 90.88 89 VAL A N 1
ATOM 726 C CA . VAL A 1 89 ? -10.781 0.703 19.018 1.00 90.88 89 VAL A CA 1
ATOM 727 C C . VAL A 1 89 ? -10.310 0.622 20.469 1.00 90.88 89 VAL A C 1
ATOM 729 O O . VAL A 1 89 ? -11.058 0.146 21.317 1.00 90.88 89 VAL A O 1
ATOM 732 N N . ASN A 1 90 ? -9.111 1.128 20.757 1.00 90.19 90 ASN A N 1
ATOM 733 C CA . ASN A 1 90 ? -8.560 1.135 22.108 1.00 90.19 90 ASN A CA 1
ATOM 734 C C . ASN A 1 90 ? -9.397 1.991 23.072 1.00 90.19 90 ASN A C 1
ATOM 736 O O . ASN A 1 90 ? -9.681 1.555 24.179 1.00 90.19 90 ASN A O 1
ATOM 740 N N . ASP A 1 91 ? -9.828 3.173 22.629 1.00 93.00 91 ASP A N 1
ATOM 741 C CA . ASP A 1 91 ? -10.603 4.116 23.441 1.00 93.00 91 ASP A CA 1
ATOM 742 C C . ASP A 1 91 ? -12.058 3.645 23.652 1.00 93.00 91 ASP A C 1
ATOM 744 O O . ASP A 1 91 ? -12.665 3.972 24.667 1.00 93.00 91 ASP A O 1
ATOM 748 N N . THR A 1 92 ? -12.632 2.891 22.703 1.00 91.00 92 THR A N 1
ATOM 749 C CA . THR A 1 92 ? -14.048 2.463 22.744 1.00 91.00 92 THR A CA 1
ATOM 750 C C . THR A 1 92 ? -14.239 1.088 23.380 1.00 91.00 92 THR A C 1
ATOM 752 O O . THR A 1 92 ? -15.220 0.883 24.087 1.00 91.00 92 THR A O 1
ATOM 755 N N . TYR A 1 93 ? -13.342 0.141 23.097 1.00 88.19 93 TYR A N 1
ATOM 756 C CA . TYR A 1 93 ? -13.497 -1.262 23.494 1.00 88.19 93 TYR A CA 1
ATOM 757 C C . TYR A 1 93 ? -12.415 -1.737 24.469 1.00 88.19 93 TYR A C 1
ATOM 759 O O . TYR A 1 93 ? -12.654 -2.693 25.193 1.00 88.19 93 TYR A O 1
ATOM 767 N N . GLY A 1 94 ? -11.241 -1.095 24.514 1.00 85.94 94 GLY A N 1
ATOM 768 C CA . GLY A 1 94 ? -10.161 -1.487 25.423 1.00 85.94 94 GLY A CA 1
ATOM 769 C C . GLY A 1 94 ? -9.820 -2.981 25.334 1.00 85.94 94 GLY A C 1
ATOM 770 O O . GLY A 1 94 ? -9.554 -3.497 24.246 1.00 85.94 94 GLY A O 1
ATOM 771 N N . GLU A 1 95 ? -9.842 -3.667 26.480 1.00 82.88 95 GLU A N 1
ATOM 772 C CA . GLU A 1 95 ? -9.586 -5.113 26.578 1.00 82.88 95 GLU A CA 1
ATOM 773 C C . GLU A 1 95 ? -10.762 -5.987 26.114 1.00 82.88 95 GLU A C 1
ATOM 775 O O . GLU A 1 95 ? -10.551 -7.143 25.753 1.00 82.88 95 GLU A O 1
ATOM 780 N N . ASP A 1 96 ? -11.975 -5.435 26.027 1.00 84.38 96 ASP A N 1
ATOM 781 C CA . ASP A 1 96 ? -13.172 -6.161 25.577 1.00 84.38 96 ASP A CA 1
ATOM 782 C C . ASP A 1 96 ? -13.211 -6.347 24.047 1.00 84.38 96 ASP A C 1
ATOM 784 O O . ASP A 1 96 ? -14.180 -6.861 23.479 1.00 84.38 96 ASP A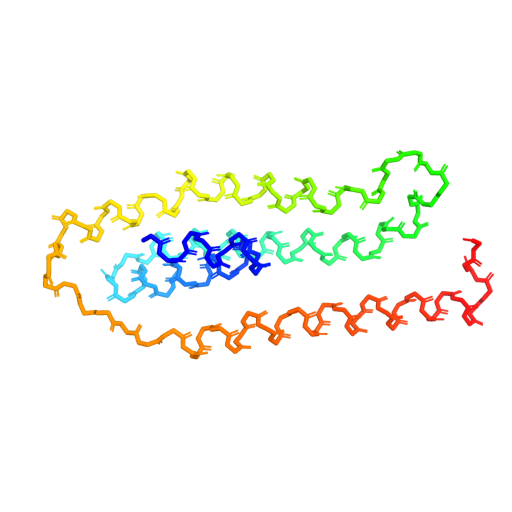 O 1
ATOM 788 N N . TYR A 1 97 ? -12.161 -5.920 23.338 1.00 80.69 97 TYR A N 1
ATOM 789 C CA . TYR A 1 97 ? -12.083 -6.052 21.892 1.00 80.69 97 TYR A CA 1
ATOM 790 C C . TYR A 1 97 ? -11.843 -7.505 21.458 1.00 80.69 97 TYR A C 1
ATOM 792 O O . TYR A 1 97 ? -10.759 -8.069 21.619 1.00 80.69 97 TYR A O 1
ATOM 800 N N . GLU A 1 98 ? -12.840 -8.101 20.802 1.00 81.25 98 GLU A N 1
ATOM 801 C CA . GLU A 1 98 ? -12.734 -9.459 20.272 1.00 81.25 98 GLU A CA 1
ATOM 802 C C . GLU A 1 98 ? -11.734 -9.535 19.102 1.00 81.25 98 GLU A C 1
ATOM 804 O O . GLU A 1 98 ? -11.972 -9.079 17.975 1.00 81.25 98 GLU A O 1
ATOM 809 N N . HIS A 1 99 ? -10.593 -10.176 19.348 1.00 79.81 99 HIS A N 1
ATOM 810 C CA . HIS A 1 99 ? -9.581 -10.407 18.329 1.00 79.81 99 HIS A CA 1
ATOM 811 C C . HIS A 1 99 ? -9.951 -11.587 17.424 1.00 79.81 99 HIS A C 1
ATOM 813 O O . HIS A 1 99 ? -9.820 -12.752 17.793 1.00 79.81 99 HIS A O 1
ATOM 819 N N . LYS A 1 100 ? -10.344 -11.288 16.182 1.00 81.81 100 LYS A N 1
ATOM 820 C CA . LYS A 1 100 ? -10.595 -12.316 15.162 1.00 81.81 100 LYS A CA 1
ATOM 821 C C . LYS A 1 100 ? -9.304 -12.838 14.540 1.00 81.81 100 LYS A C 1
ATOM 823 O O . LYS A 1 100 ? -8.324 -12.111 14.366 1.00 81.81 100 LYS A O 1
ATOM 828 N N . PHE A 1 101 ? -9.332 -14.111 14.157 1.00 82.19 101 PHE A N 1
ATOM 829 C CA . PHE A 1 101 ? -8.206 -14.771 13.510 1.00 82.19 101 PHE A CA 1
ATOM 830 C C . PHE A 1 101 ? -7.888 -14.157 12.136 1.00 82.19 101 PHE A C 1
ATOM 832 O O . PHE A 1 101 ? -8.774 -13.931 11.311 1.00 82.19 101 PHE A O 1
ATOM 839 N N . TRP A 1 102 ? -6.601 -13.920 11.874 1.00 85.00 102 TRP A N 1
ATOM 840 C CA . TRP A 1 102 ? -6.132 -13.170 10.703 1.00 85.00 102 TRP A CA 1
ATOM 841 C C . TRP A 1 102 ? -6.011 -13.985 9.415 1.00 85.00 102 TRP A C 1
ATOM 843 O O . TRP A 1 102 ? -5.858 -13.381 8.353 1.00 85.00 102 TRP A O 1
ATOM 853 N N . ALA A 1 103 ? -6.079 -15.322 9.465 1.00 82.50 103 ALA A N 1
ATOM 854 C CA . ALA A 1 103 ? -5.759 -16.153 8.299 1.00 82.50 103 ALA A CA 1
ATOM 855 C C . ALA A 1 103 ? -6.575 -15.792 7.060 1.00 82.50 103 ALA A C 1
ATOM 857 O O . ALA A 1 103 ? -5.998 -15.650 5.989 1.00 82.50 103 ALA A O 1
ATOM 858 N N . LYS A 1 104 ? -7.883 -15.547 7.208 1.00 79.88 104 LYS A N 1
ATOM 859 C CA . LYS A 1 104 ? -8.736 -15.164 6.075 1.00 79.88 104 LYS A CA 1
ATOM 860 C C . LYS A 1 104 ? -8.220 -13.897 5.388 1.00 79.88 104 LYS A C 1
ATOM 862 O O . LYS A 1 104 ? -8.138 -13.860 4.167 1.00 79.88 104 LYS A O 1
ATOM 867 N N . CYS A 1 105 ? -7.840 -12.878 6.159 1.00 82.75 105 CYS A N 1
ATOM 868 C CA . CYS A 1 105 ? -7.286 -11.636 5.621 1.00 82.75 105 CYS A CA 1
ATOM 869 C C . CYS A 1 105 ? -5.918 -11.870 4.970 1.00 82.75 105 CYS A C 1
ATOM 871 O O . CYS A 1 105 ? -5.661 -11.358 3.884 1.00 82.75 105 CYS A O 1
ATOM 873 N N . ILE A 1 106 ? -5.052 -12.661 5.607 1.00 86.62 106 ILE A N 1
ATOM 874 C CA . ILE A 1 106 ? -3.719 -12.990 5.088 1.00 86.62 106 ILE A CA 1
ATOM 875 C C . ILE A 1 106 ? -3.822 -13.717 3.742 1.00 86.62 106 ILE A C 1
ATOM 877 O O . ILE A 1 106 ? -3.088 -13.373 2.821 1.00 86.62 106 ILE A O 1
ATOM 881 N N . THR A 1 107 ? -4.766 -14.650 3.580 1.00 85.62 107 THR A N 1
ATOM 882 C CA . THR A 1 107 ? -5.003 -15.333 2.299 1.00 85.62 107 THR A CA 1
ATOM 883 C C . THR A 1 107 ? -5.320 -14.342 1.179 1.00 85.62 107 THR A C 1
ATOM 885 O O . THR A 1 107 ? -4.775 -14.472 0.086 1.00 85.62 107 THR A O 1
ATOM 888 N N . TRP A 1 108 ? -6.130 -13.312 1.448 1.00 83.50 108 TRP A N 1
ATOM 889 C CA . TRP A 1 108 ? -6.391 -12.244 0.475 1.00 83.50 108 TRP A CA 1
ATOM 890 C C . TRP A 1 108 ? -5.149 -11.399 0.177 1.00 83.50 108 TRP A C 1
ATOM 892 O O . TRP A 1 108 ? -4.920 -11.052 -0.979 1.00 83.50 108 TRP A O 1
ATOM 902 N N . GLY A 1 109 ? -4.327 -11.101 1.189 1.00 86.50 109 GLY A N 1
ATOM 903 C CA . GLY A 1 109 ? -3.060 -10.384 1.010 1.00 86.50 109 GLY A CA 1
ATOM 904 C C . GLY A 1 109 ? -2.079 -11.142 0.111 1.00 86.50 109 GLY A C 1
ATOM 905 O O . GLY A 1 109 ? -1.542 -10.576 -0.840 1.00 86.50 109 GLY A O 1
ATOM 906 N N . VAL A 1 110 ? -1.898 -12.440 0.364 1.00 89.50 110 VAL A N 1
ATOM 907 C CA . VAL A 1 110 ? -1.053 -13.322 -0.459 1.00 89.50 110 VAL A CA 1
ATOM 908 C C . VAL A 1 110 ? -1.627 -13.463 -1.870 1.00 89.50 110 VAL A C 1
ATOM 910 O O . VAL A 1 110 ? -0.900 -13.289 -2.845 1.00 89.50 110 VAL A O 1
ATOM 913 N N . GLY A 1 111 ? -2.933 -13.719 -1.996 1.00 89.62 111 GLY A N 1
ATOM 914 C CA . GLY A 1 111 ? -3.603 -13.832 -3.293 1.00 89.62 111 GLY A CA 1
ATOM 915 C C . GLY A 1 111 ? -3.481 -12.561 -4.140 1.00 89.62 111 GLY A C 1
ATOM 916 O O . GLY A 1 111 ? -3.268 -12.649 -5.346 1.00 89.62 111 GLY A O 1
ATOM 917 N N . GLY A 1 112 ? -3.533 -11.384 -3.508 1.00 89.00 112 GLY A N 1
ATOM 918 C CA . GLY A 1 112 ? -3.313 -10.099 -4.172 1.00 89.00 112 GLY A CA 1
ATOM 919 C C . GLY A 1 112 ? -1.913 -9.968 -4.775 1.00 89.00 112 GLY A C 1
ATOM 920 O O . GLY A 1 112 ? -1.788 -9.565 -5.930 1.00 89.00 112 GLY A O 1
ATOM 921 N N . TRP A 1 113 ? -0.868 -10.368 -4.043 1.00 91.19 113 TRP A N 1
ATOM 922 C CA . TRP A 1 113 ? 0.500 -10.394 -4.577 1.00 91.19 113 TRP A CA 1
ATOM 923 C C . TRP A 1 113 ? 0.651 -11.363 -5.745 1.00 91.19 113 TRP A C 1
ATOM 925 O O . TRP A 1 113 ? 1.241 -11.003 -6.761 1.00 91.19 113 TRP A O 1
ATOM 935 N N . VAL A 1 114 ? 0.094 -12.571 -5.622 1.00 94.31 114 VAL A N 1
ATOM 936 C CA . VAL A 1 114 ? 0.127 -13.570 -6.700 1.00 94.31 114 VAL A CA 1
ATOM 937 C C . VAL A 1 114 ? -0.539 -13.019 -7.961 1.00 94.31 114 VAL A C 1
ATOM 939 O O . VAL A 1 114 ? 0.047 -13.095 -9.038 1.00 94.31 114 VAL A O 1
ATOM 942 N N . ALA A 1 115 ? -1.720 -12.410 -7.835 1.00 93.38 115 ALA A N 1
ATOM 943 C CA . ALA A 1 115 ? -2.425 -11.807 -8.964 1.00 93.38 115 ALA A CA 1
ATOM 944 C C . ALA A 1 115 ? -1.638 -10.645 -9.593 1.00 93.38 115 ALA A C 1
ATOM 946 O O . ALA A 1 115 ? -1.540 -10.560 -10.818 1.00 93.38 115 ALA A O 1
ATOM 947 N N . TYR A 1 116 ? -1.044 -9.780 -8.766 1.00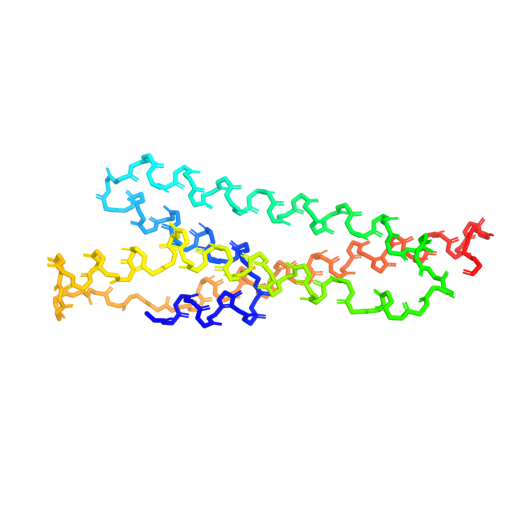 93.31 116 TYR A N 1
ATOM 948 C CA . TYR A 1 116 ? -0.220 -8.662 -9.226 1.00 93.31 116 TYR A CA 1
ATOM 949 C C . TYR A 1 116 ? 0.988 -9.142 -10.040 1.00 93.31 116 TYR A C 1
ATOM 951 O O . TYR A 1 116 ? 1.179 -8.702 -11.174 1.00 93.31 116 TYR A O 1
ATOM 959 N N . TYR A 1 117 ? 1.768 -10.086 -9.504 1.00 93.06 117 TYR A N 1
ATOM 960 C CA . TYR A 1 117 ? 2.935 -10.621 -10.205 1.00 93.06 117 TYR A CA 1
ATOM 961 C C . TYR A 1 117 ? 2.551 -11.422 -11.448 1.00 93.06 117 TYR A C 1
ATOM 963 O O . TYR A 1 117 ? 3.229 -11.302 -12.463 1.00 93.06 117 TYR A O 1
ATOM 971 N N . ALA A 1 118 ? 1.458 -12.189 -11.415 1.00 96.06 118 ALA A N 1
ATOM 972 C CA . ALA A 1 118 ? 0.976 -12.907 -12.593 1.00 96.06 118 ALA A CA 1
ATOM 973 C C . ALA A 1 118 ? 0.668 -11.945 -13.751 1.00 96.06 118 ALA A C 1
ATOM 975 O O . ALA A 1 118 ? 1.086 -12.191 -14.884 1.00 96.06 118 ALA A O 1
ATOM 976 N N . LEU A 1 119 ? -0.010 -10.829 -13.465 1.00 95.19 119 LEU A N 1
ATOM 977 C CA . LEU A 1 119 ? -0.300 -9.789 -14.451 1.00 95.19 119 LEU A CA 1
ATOM 978 C C . LEU A 1 119 ? 0.981 -9.111 -14.956 1.00 95.19 119 LEU A C 1
ATOM 980 O O . LEU A 1 119 ? 1.178 -9.013 -16.166 1.00 95.19 119 LEU A O 1
ATOM 984 N N . ALA A 1 120 ? 1.862 -8.684 -14.046 1.00 93.56 120 ALA A N 1
ATOM 985 C CA . ALA A 1 120 ? 3.107 -8.000 -14.394 1.00 93.56 120 ALA A CA 1
ATOM 986 C C . ALA A 1 120 ? 4.030 -8.876 -15.256 1.00 93.56 120 ALA A C 1
ATOM 988 O O . ALA A 1 120 ? 4.498 -8.442 -16.307 1.00 93.56 120 ALA A O 1
ATOM 989 N N . ILE A 1 121 ? 4.232 -10.138 -14.865 1.00 92.94 121 ILE A N 1
ATOM 990 C CA . ILE A 1 121 ? 5.060 -11.095 -15.609 1.00 92.94 121 ILE A CA 1
ATOM 991 C C . ILE A 1 121 ? 4.456 -11.360 -16.988 1.00 92.94 121 ILE A C 1
ATOM 993 O O . ILE A 1 121 ? 5.174 -11.330 -17.984 1.00 92.94 121 ILE A O 1
ATOM 997 N N . THR A 1 122 ? 3.140 -11.573 -17.066 1.00 94.75 122 THR A N 1
ATOM 998 C CA . THR A 1 122 ? 2.448 -11.811 -18.341 1.00 94.75 122 THR A CA 1
ATOM 999 C C . THR A 1 122 ? 2.619 -10.626 -19.290 1.00 94.75 122 THR A C 1
ATOM 1001 O O . THR A 1 122 ? 2.920 -10.818 -20.468 1.00 94.75 122 THR A O 1
ATOM 1004 N N . TYR A 1 123 ? 2.488 -9.400 -18.779 1.00 92.81 123 TYR A N 1
ATOM 1005 C CA . TYR A 1 123 ? 2.708 -8.183 -19.555 1.00 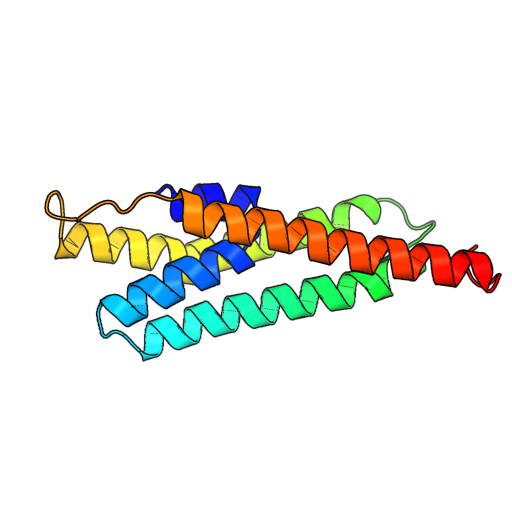92.81 123 TYR A CA 1
ATOM 1006 C C . TYR A 1 123 ? 4.152 -8.079 -20.067 1.00 92.81 123 TYR A C 1
ATOM 1008 O O . TYR A 1 123 ? 4.367 -7.900 -21.265 1.00 92.81 123 TYR A O 1
ATOM 1016 N N . VAL A 1 124 ? 5.146 -8.272 -19.195 1.00 90.44 124 VAL A N 1
ATOM 1017 C CA . VAL A 1 124 ? 6.569 -8.203 -19.569 1.00 90.44 124 VAL A CA 1
ATOM 1018 C C . VAL A 1 124 ? 6.950 -9.287 -20.583 1.00 90.44 124 VAL A C 1
ATOM 1020 O O . VAL A 1 124 ? 7.682 -8.994 -21.532 1.00 90.44 124 VAL A O 1
ATOM 1023 N N . ILE A 1 125 ? 6.445 -10.516 -20.428 1.00 92.56 125 ILE A N 1
ATOM 1024 C CA . ILE A 1 125 ? 6.646 -11.600 -21.404 1.00 92.56 125 ILE A CA 1
ATOM 1025 C C . ILE A 1 125 ? 6.022 -11.220 -22.748 1.00 92.56 125 ILE A C 1
ATOM 1027 O O . ILE A 1 125 ? 6.675 -11.363 -23.779 1.00 92.56 125 ILE A O 1
ATOM 1031 N N . GLY A 1 126 ? 4.796 -10.689 -22.750 1.00 92.56 126 GLY A N 1
ATOM 1032 C CA . GLY A 1 126 ? 4.135 -10.216 -23.966 1.00 92.56 126 GLY A CA 1
ATOM 1033 C C . GLY A 1 126 ? 4.964 -9.166 -24.708 1.00 92.56 126 GLY A C 1
ATOM 1034 O O . GLY A 1 126 ? 5.183 -9.298 -25.910 1.00 92.56 126 GLY A O 1
ATOM 1035 N N . LEU A 1 127 ? 5.508 -8.178 -23.990 1.00 90.00 127 LEU A N 1
ATOM 1036 C CA . LEU A 1 127 ? 6.389 -7.164 -24.580 1.00 90.00 127 LEU A CA 1
ATOM 1037 C C . LEU A 1 127 ? 7.656 -7.766 -25.208 1.00 90.00 127 LEU A C 1
ATOM 1039 O O . LEU A 1 127 ? 8.062 -7.326 -26.289 1.00 90.00 127 LEU A O 1
ATOM 1043 N N . HIS A 1 128 ? 8.266 -8.767 -24.560 1.00 87.88 128 HIS A N 1
ATOM 1044 C CA . HIS A 1 128 ? 9.433 -9.475 -25.104 1.00 87.88 128 HIS A CA 1
ATOM 1045 C C . HIS A 1 128 ? 9.086 -10.264 -26.366 1.00 87.88 128 HIS A C 1
ATOM 1047 O O . HIS A 1 128 ? 9.803 -10.165 -27.358 1.00 87.88 128 HIS A O 1
ATOM 1053 N N . LEU A 1 129 ? 7.980 -11.012 -26.358 1.00 92.56 129 LEU A N 1
ATOM 1054 C CA . LEU A 1 129 ? 7.544 -11.807 -27.511 1.00 92.56 129 LEU A CA 1
ATOM 1055 C C . LEU A 1 129 ? 7.187 -10.937 -28.724 1.00 92.56 129 LEU A C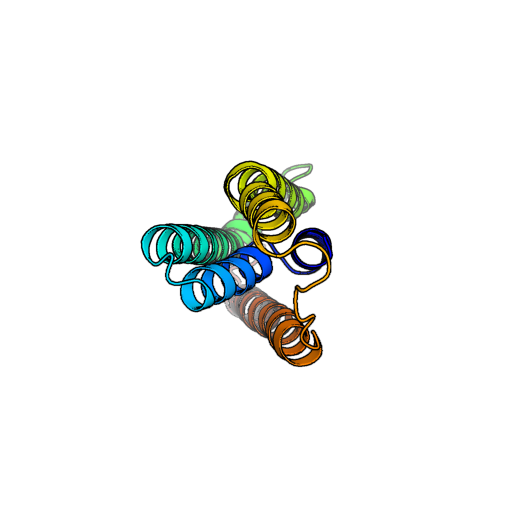 1
ATOM 1057 O O . LEU A 1 129 ? 7.389 -11.357 -29.859 1.00 92.56 129 LEU A O 1
ATOM 1061 N N . LEU A 1 130 ? 6.694 -9.719 -28.491 1.00 91.12 130 LEU A N 1
ATOM 1062 C CA . LEU A 1 130 ? 6.381 -8.746 -29.541 1.00 91.12 130 LEU A CA 1
ATOM 1063 C C . LEU A 1 130 ? 7.612 -7.979 -30.058 1.00 91.12 130 LEU A C 1
ATOM 1065 O O . LEU A 1 130 ? 7.467 -7.126 -30.930 1.00 91.12 130 LEU A O 1
ATOM 1069 N N . GLY A 1 131 ? 8.812 -8.235 -29.524 1.00 81.56 131 GLY A N 1
ATOM 1070 C CA . GLY A 1 131 ? 10.036 -7.516 -29.905 1.00 81.56 131 GLY A CA 1
ATOM 1071 C C . GLY A 1 131 ? 10.060 -6.048 -29.463 1.00 81.56 131 GLY A C 1
ATOM 1072 O O . GLY A 1 131 ? 10.897 -5.276 -29.920 1.00 81.56 131 GLY A O 1
ATOM 1073 N N . THR A 1 132 ? 9.134 -5.652 -28.587 1.00 73.50 132 THR A N 1
ATOM 1074 C CA . THR A 1 132 ? 9.015 -4.280 -28.063 1.00 73.50 132 THR A CA 1
ATOM 1075 C C . THR A 1 132 ? 9.812 -4.054 -26.780 1.00 73.50 132 THR A C 1
ATOM 1077 O O . THR A 1 132 ? 9.995 -2.911 -26.369 1.00 73.50 132 THR A O 1
ATOM 1080 N N . ALA A 1 133 ? 10.291 -5.125 -26.140 1.00 59.72 133 ALA A N 1
ATOM 1081 C CA . ALA A 1 133 ? 11.181 -5.025 -24.992 1.00 59.72 133 ALA A CA 1
ATOM 1082 C C . ALA A 1 133 ? 12.634 -4.842 -25.459 1.00 59.72 133 ALA A C 1
ATOM 1084 O O . ALA A 1 133 ? 13.232 -5.773 -25.996 1.00 59.72 133 ALA A O 1
ATOM 1085 N N . ILE A 1 134 ? 13.178 -3.644 -25.226 1.00 55.78 134 ILE A N 1
ATOM 1086 C CA . ILE A 1 134 ? 14.622 -3.363 -25.181 1.00 55.78 134 ILE A CA 1
ATOM 1087 C C . ILE A 1 134 ? 15.077 -3.458 -23.720 1.00 55.78 134 ILE A C 1
ATOM 1089 O O . ILE A 1 134 ? 14.303 -3.049 -22.814 1.00 55.78 134 ILE A O 1
#

Sequence (134 aa):
MWAILLSFIFTPVFGGIVCGMNWRAMGKEEMSVRSFSFMRSTIFIMVLYIFAEPMLRGIPYTQYVLLALMVGLWLVWTFMDGLKQLRYVNDTYGEDYEHKFWAKCITWGVGGWVAYYALAITYVIGLHLLGTAI

pLDDT: mean 89.78, std 5.75, range [55.78, 96.06]